Protein AF-A0A2T0FD08-F1 (afdb_monomer_lite)

Sequence (160 aa):
MVIVSSKTLVLYRVCGLWAVALFLLKNPLVIYSNLVVVVLGQALDMPNTYAGSGDQLAGLVAVLIAFLALEDFIVLFTEDPGEHWRGSVPLRLLGYFILTMASYLGFKPLRNSLTFTYVFLEMVMNFLLYLVLRNELNETTRRIIREERGQNPDLAEGAL

pLDDT: mean 76.86, std 9.39, range [43.44, 89.25]

Organism: NCBI:txid45607

Secondary structure (DSSP, 8-state):
--SS-HHHHHHHHHHHHHHHHHHHHH-THHHHT-HHHHHHHHHTT-------TT-HHHHHHHHHHHHHHHHHHHHHTSS-HHHHHHHHHHHHHHHHHHHHHHHHTT-TTT--HHHHHHHHHHHHHHHHHHHHHHHHHHHHHHHHHHHHHHH-THHHHTT-

Foldseek 3Di:
DQPDALLRLLVVVLVVLLVQLVCLQPPVVVLLPDPLLVVQCVVLVFDADDDPDPPPVSNVVSVVSNVVSVVSVVLSPDPCSLVVCVPVLVVLLVVLVVLLVVCSVCPPVCRHSSNNSVSVVVNVSSVVSVVNSVVVVVVVVVVVVVVVCVVDVVVVVVPD

InterPro domains:
  IPR018815 Increased loss of mitochondrial DNA protein 1 [PF10311] (4-105)
  IPR018815 Increased loss of mitochondrial DNA protein 1 [PTHR28029] (1-149)

Structure (mmCIF, N/CA/C/O backbone):
data_AF-A0A2T0FD08-F1
#
_entry.id   AF-A0A2T0FD08-F1
#
loop_
_atom_site.group_PDB
_atom_site.id
_atom_site.type_symbol
_atom_site.label_atom_id
_atom_site.label_alt_id
_atom_site.label_comp_id
_atom_site.label_asym_id
_atom_site.label_entity_id
_atom_site.label_seq_id
_atom_site.pdbx_PDB_ins_code
_atom_site.Cartn_x
_atom_site.Cartn_y
_atom_site.Cartn_z
_atom_site.occupancy
_atom_site.B_iso_or_equiv
_atom_site.auth_seq_id
_atom_site.auth_comp_id
_atom_site.auth_asym_id
_atom_site.auth_atom_id
_atom_site.pdbx_PDB_model_num
ATOM 1 N N . MET A 1 1 ? -16.069 -11.254 13.892 1.00 43.44 1 MET A N 1
ATOM 2 C CA . MET A 1 1 ? -14.854 -12.001 14.289 1.00 43.44 1 MET A CA 1
ATOM 3 C C . MET A 1 1 ? -13.709 -11.401 13.499 1.00 43.44 1 MET A C 1
ATOM 5 O O . MET A 1 1 ? -13.567 -11.685 12.315 1.00 43.44 1 MET A O 1
ATOM 9 N N . VAL A 1 2 ? -12.975 -10.482 14.117 1.00 48.62 2 VAL A N 1
ATOM 10 C CA . VAL A 1 2 ? -11.785 -9.870 13.524 1.00 48.62 2 VAL A CA 1
ATOM 11 C C . VAL A 1 2 ? -10.642 -10.859 13.717 1.00 48.62 2 VAL A C 1
ATOM 13 O O . VAL A 1 2 ? -10.162 -11.040 14.829 1.00 48.62 2 VAL A O 1
ATOM 16 N N . ILE A 1 3 ? -10.262 -11.569 12.655 1.00 57.59 3 ILE A N 1
ATOM 17 C CA . ILE A 1 3 ? -9.141 -12.524 12.704 1.00 57.59 3 ILE A CA 1
ATOM 18 C C . ILE A 1 3 ? -7.799 -11.771 12.656 1.00 57.59 3 ILE A C 1
ATOM 20 O O . ILE A 1 3 ? -6.788 -12.274 13.134 1.00 57.59 3 ILE A O 1
ATOM 24 N N . VAL A 1 4 ? -7.784 -10.542 12.124 1.00 63.22 4 VAL A N 1
ATOM 25 C CA . VAL A 1 4 ? -6.572 -9.733 11.944 1.00 63.22 4 VAL A CA 1
ATOM 26 C C . VAL A 1 4 ? -6.850 -8.300 12.386 1.00 63.22 4 VAL A C 1
ATOM 28 O O . VAL A 1 4 ? -7.709 -7.638 11.810 1.00 63.22 4 VAL A O 1
ATOM 31 N N . SER A 1 5 ? -6.132 -7.832 13.409 1.00 74.19 5 SER A N 1
ATOM 32 C CA . SER A 1 5 ? -6.201 -6.440 13.868 1.00 74.19 5 SER A CA 1
ATOM 33 C C . SER A 1 5 ? -5.531 -5.500 12.861 1.00 74.19 5 SER A C 1
ATOM 35 O O . SER A 1 5 ? -4.540 -5.873 12.223 1.00 74.19 5 SER A O 1
ATOM 37 N N . SER A 1 6 ? -6.028 -4.265 12.748 1.00 68.31 6 SER A N 1
ATOM 38 C CA . SER A 1 6 ? -5.452 -3.208 11.903 1.00 68.31 6 SER A CA 1
ATOM 39 C C . SER A 1 6 ? -3.947 -3.032 12.128 1.00 68.31 6 SER A C 1
ATOM 41 O O . SER A 1 6 ? -3.188 -2.960 11.161 1.00 68.31 6 SER A O 1
ATOM 43 N N . LYS A 1 7 ? -3.486 -3.086 13.386 1.00 71.81 7 LYS A N 1
ATOM 44 C CA . LYS A 1 7 ? -2.058 -3.000 13.749 1.00 71.81 7 LYS A CA 1
ATOM 45 C C . LYS A 1 7 ? -1.214 -4.101 13.095 1.00 71.81 7 LYS A C 1
ATOM 47 O O . LYS A 1 7 ? -0.124 -3.832 12.597 1.00 71.81 7 LYS A O 1
ATOM 52 N N . THR A 1 8 ? -1.717 -5.335 13.056 1.00 78.25 8 THR A N 1
ATOM 53 C CA . THR A 1 8 ? -1.012 -6.480 12.457 1.00 78.25 8 THR A CA 1
ATOM 54 C C . THR A 1 8 ? -0.911 -6.350 10.939 1.00 78.25 8 THR A C 1
ATOM 56 O O . THR A 1 8 ? 0.119 -6.686 10.357 1.00 78.25 8 THR A O 1
ATOM 59 N N . LEU A 1 9 ? -1.954 -5.829 10.288 1.00 77.25 9 LEU A N 1
ATOM 60 C CA . LEU A 1 9 ? -1.953 -5.642 8.838 1.00 77.25 9 LEU A CA 1
ATOM 61 C C . LEU A 1 9 ? -1.019 -4.499 8.406 1.00 77.25 9 LEU A C 1
ATOM 63 O O . LEU A 1 9 ? -0.299 -4.634 7.417 1.00 77.25 9 LEU A O 1
ATOM 67 N N . VAL A 1 10 ? -0.976 -3.406 9.180 1.00 79.06 10 VAL A N 1
ATOM 68 C CA . VAL A 1 10 ? -0.004 -2.318 8.980 1.00 79.06 10 VAL A CA 1
ATOM 69 C C . VAL A 1 10 ? 1.422 -2.836 9.158 1.00 79.06 10 VAL A C 1
ATOM 71 O O . VAL A 1 10 ? 2.271 -2.559 8.315 1.00 79.06 10 VAL A O 1
ATOM 74 N N . LEU A 1 11 ? 1.680 -3.654 10.184 1.00 80.31 11 LEU A N 1
ATOM 75 C CA . LEU A 1 11 ? 2.994 -4.267 10.395 1.00 80.31 11 LEU A CA 1
ATOM 76 C C . LEU A 1 11 ? 3.426 -5.121 9.193 1.00 80.31 11 LEU A C 1
ATOM 78 O O . LEU A 1 11 ? 4.547 -4.974 8.709 1.00 80.31 11 LEU A O 1
ATOM 82 N N . TYR A 1 12 ? 2.533 -5.969 8.673 1.00 82.31 12 TYR A N 1
ATOM 83 C CA . TYR A 1 12 ? 2.821 -6.781 7.487 1.00 82.31 12 TYR A CA 1
ATOM 84 C C . TYR A 1 12 ? 3.165 -5.911 6.270 1.00 82.31 12 TYR A C 1
ATOM 86 O O . TYR A 1 12 ? 4.127 -6.197 5.556 1.00 82.31 12 TYR A O 1
ATOM 94 N N . ARG A 1 13 ? 2.428 -4.812 6.064 1.00 82.62 13 ARG A N 1
ATOM 95 C CA . ARG A 1 13 ? 2.704 -3.851 4.990 1.00 82.62 13 ARG A CA 1
ATOM 96 C C . ARG A 1 13 ? 4.069 -3.180 5.149 1.00 82.62 13 ARG A C 1
ATOM 98 O O . ARG A 1 13 ? 4.830 -3.152 4.186 1.00 82.62 13 ARG A O 1
ATOM 105 N N . VAL A 1 14 ? 4.405 -2.687 6.342 1.00 84.19 14 VAL A N 1
ATOM 106 C CA . VAL A 1 14 ? 5.710 -2.055 6.616 1.00 84.19 14 VAL A CA 1
ATOM 107 C C . VAL A 1 14 ? 6.851 -3.039 6.356 1.00 84.19 14 VAL A C 1
ATOM 109 O O . VAL A 1 14 ? 7.811 -2.693 5.668 1.00 84.19 14 VAL A O 1
ATOM 112 N N . CYS A 1 15 ? 6.732 -4.285 6.828 1.00 84.00 15 CYS A N 1
ATOM 113 C CA . CYS A 1 15 ? 7.716 -5.330 6.543 1.00 84.00 15 CYS A CA 1
ATOM 114 C C . CYS A 1 15 ? 7.850 -5.610 5.037 1.00 84.00 15 CYS A C 1
ATOM 116 O O . CYS A 1 15 ? 8.968 -5.762 4.546 1.00 84.00 15 CYS A O 1
ATOM 118 N N . GLY A 1 16 ? 6.735 -5.645 4.300 1.00 81.38 16 GLY A N 1
ATOM 119 C CA . GLY A 1 16 ? 6.730 -5.824 2.846 1.00 81.38 16 GLY A CA 1
ATOM 120 C C . GLY A 1 16 ? 7.443 -4.692 2.104 1.00 81.38 16 GLY A C 1
ATOM 121 O O . GLY A 1 16 ? 8.301 -4.956 1.264 1.00 81.38 16 GLY A O 1
ATOM 122 N N . LEU A 1 17 ? 7.157 -3.437 2.458 1.00 82.44 17 LEU A N 1
ATOM 123 C CA . LEU A 1 17 ? 7.795 -2.259 1.864 1.00 82.44 17 LEU A CA 1
ATOM 124 C C . LEU A 1 17 ? 9.301 -2.218 2.134 1.00 82.44 17 LEU A C 1
ATOM 126 O O . LEU A 1 17 ? 10.089 -1.988 1.216 1.00 82.44 17 LEU A O 1
ATOM 130 N N . TRP A 1 18 ? 9.713 -2.514 3.369 1.00 82.19 18 TRP A N 1
ATOM 131 C CA . TRP A 1 18 ? 11.129 -2.629 3.722 1.00 82.19 18 TRP A CA 1
ATOM 132 C C . TRP A 1 18 ? 11.829 -3.746 2.946 1.00 82.19 18 TRP A C 1
ATOM 134 O O . TRP A 1 18 ? 12.941 -3.548 2.456 1.00 82.19 18 TRP A O 1
ATOM 144 N N . ALA A 1 19 ? 11.182 -4.903 2.781 1.00 83.88 19 ALA A N 1
ATOM 145 C CA . ALA A 1 19 ? 11.728 -5.991 1.978 1.00 83.88 19 ALA A CA 1
ATOM 146 C C . ALA A 1 19 ? 11.918 -5.561 0.516 1.00 83.88 19 ALA A C 1
ATOM 148 O O . ALA A 1 19 ? 13.008 -5.731 -0.032 1.00 83.88 19 ALA A O 1
ATOM 149 N N . VAL A 1 20 ? 10.900 -4.949 -0.099 1.00 82.12 20 VAL A N 1
ATOM 150 C CA . VAL A 1 20 ? 10.967 -4.447 -1.482 1.00 82.12 20 VAL A CA 1
ATOM 151 C C . VAL A 1 20 ? 12.080 -3.411 -1.639 1.00 82.12 20 VAL A C 1
ATOM 153 O O . VAL A 1 20 ? 12.876 -3.531 -2.568 1.00 82.12 20 VAL A O 1
ATOM 156 N N . ALA A 1 21 ? 12.204 -2.451 -0.717 1.00 82.06 21 ALA A N 1
ATOM 157 C CA . ALA A 1 21 ? 13.270 -1.448 -0.746 1.00 82.06 21 ALA A CA 1
ATOM 158 C C . ALA A 1 21 ? 14.672 -2.085 -0.685 1.00 82.06 21 ALA A C 1
ATOM 160 O O . ALA A 1 21 ? 15.552 -1.739 -1.476 1.00 82.06 21 ALA A O 1
ATOM 161 N N . LEU A 1 22 ? 14.880 -3.064 0.203 1.00 81.56 22 LEU A N 1
ATOM 162 C CA . LEU A 1 22 ? 16.158 -3.773 0.327 1.00 81.56 22 LEU A CA 1
ATOM 163 C C . LEU A 1 22 ? 16.477 -4.635 -0.901 1.00 81.56 22 LEU A C 1
ATOM 165 O O . LEU A 1 22 ? 17.636 -4.700 -1.318 1.00 81.56 22 LEU A O 1
ATOM 169 N N . PHE A 1 23 ? 15.472 -5.283 -1.495 1.00 81.38 23 PHE A N 1
ATOM 170 C CA . PHE A 1 23 ? 15.651 -6.047 -2.730 1.00 81.38 23 PHE A CA 1
ATOM 171 C C . PHE A 1 23 ? 15.987 -5.138 -3.912 1.00 81.38 23 PHE A C 1
ATOM 173 O O . PHE A 1 23 ? 16.879 -5.471 -4.691 1.00 81.38 23 PHE A O 1
ATOM 180 N N . LEU A 1 24 ? 15.346 -3.972 -4.008 1.00 77.69 24 LEU A N 1
ATOM 181 C CA . LEU A 1 24 ? 15.611 -2.996 -5.061 1.00 77.69 24 LEU A CA 1
ATOM 182 C C . LEU A 1 24 ? 17.024 -2.390 -4.938 1.00 77.69 24 LEU A C 1
ATOM 184 O O . LEU A 1 24 ? 17.682 -2.190 -5.955 1.00 77.69 24 LEU A O 1
ATOM 188 N N . LEU A 1 25 ? 17.522 -2.186 -3.708 1.00 77.31 25 LEU A N 1
ATOM 189 C CA . LEU A 1 25 ? 18.894 -1.729 -3.432 1.00 77.31 25 LEU A CA 1
ATOM 190 C C . LEU A 1 25 ? 19.965 -2.781 -3.739 1.00 77.31 25 LEU A C 1
ATOM 192 O O . LEU A 1 25 ? 21.028 -2.439 -4.250 1.00 77.31 25 LEU A O 1
ATOM 196 N N . LYS A 1 26 ? 19.727 -4.048 -3.382 1.00 77.88 26 LYS A N 1
ATOM 197 C CA . LYS A 1 26 ? 20.745 -5.100 -3.518 1.00 77.88 26 LYS A CA 1
ATOM 198 C C . LYS A 1 26 ? 20.780 -5.716 -4.908 1.00 77.88 26 LYS A C 1
ATOM 200 O O . LYS A 1 26 ? 21.863 -5.872 -5.455 1.00 77.88 26 LYS A O 1
ATOM 205 N N . ASN A 1 27 ? 19.629 -6.122 -5.443 1.00 75.56 27 ASN A N 1
ATOM 206 C CA . ASN A 1 27 ? 19.519 -6.820 -6.725 1.00 75.56 27 ASN A CA 1
ATOM 207 C C . ASN A 1 27 ? 18.109 -6.632 -7.313 1.00 75.56 27 ASN A C 1
ATOM 209 O O . ASN A 1 27 ? 17.233 -7.476 -7.089 1.00 75.56 27 ASN A O 1
ATOM 213 N N . PRO A 1 28 ? 17.873 -5.583 -8.119 1.00 71.75 28 PRO A N 1
ATOM 214 C CA . PRO A 1 28 ? 16.534 -5.284 -8.628 1.00 71.75 28 PRO A CA 1
ATOM 215 C C . PRO A 1 28 ? 16.016 -6.359 -9.604 1.00 71.75 28 PRO A C 1
ATOM 217 O O . PRO A 1 28 ? 14.808 -6.537 -9.757 1.00 71.75 28 PRO A O 1
ATOM 220 N N . LEU A 1 29 ? 16.917 -7.152 -10.200 1.00 73.62 29 LEU A N 1
ATOM 221 C CA . LEU A 1 29 ? 16.599 -8.293 -11.073 1.00 73.62 29 LEU A CA 1
ATOM 222 C C . LEU A 1 29 ? 15.728 -9.361 -10.397 1.00 73.62 29 LEU A C 1
ATOM 224 O O . LEU A 1 29 ? 14.930 -10.013 -11.072 1.00 73.62 29 LEU A O 1
ATOM 228 N N . VAL A 1 30 ? 15.836 -9.518 -9.074 1.00 74.81 30 VAL A N 1
ATOM 229 C CA . VAL A 1 30 ? 15.010 -10.469 -8.309 1.00 74.81 30 VAL A CA 1
ATOM 230 C C . VAL A 1 30 ? 13.530 -10.082 -8.371 1.00 74.81 30 VAL A C 1
ATOM 232 O O . VAL A 1 30 ? 12.665 -10.953 -8.394 1.00 74.81 30 VAL A O 1
ATOM 235 N N . ILE A 1 31 ? 13.229 -8.784 -8.447 1.00 77.31 31 ILE A N 1
ATOM 236 C CA . ILE A 1 31 ? 11.852 -8.297 -8.532 1.00 77.31 31 ILE A CA 1
ATOM 237 C C . ILE A 1 31 ? 11.362 -8.347 -9.986 1.00 77.31 31 ILE A C 1
ATOM 239 O O . ILE A 1 31 ? 10.248 -8.800 -10.234 1.00 77.31 31 ILE A O 1
ATOM 243 N N . TYR A 1 32 ? 12.205 -7.973 -10.957 1.00 77.62 32 TYR A N 1
ATOM 244 C CA . TYR A 1 32 ? 11.843 -8.017 -12.383 1.00 77.62 32 TYR A CA 1
ATOM 245 C C . TYR A 1 32 ? 11.522 -9.423 -12.899 1.00 77.62 32 TYR A C 1
ATOM 247 O O . TYR A 1 32 ? 10.674 -9.575 -13.771 1.00 77.62 32 TYR A O 1
ATOM 255 N N . SER A 1 33 ? 12.198 -10.446 -12.377 1.00 80.12 33 SER A N 1
ATOM 256 C CA . SER A 1 33 ? 11.994 -11.844 -12.782 1.00 80.12 33 SER A CA 1
ATOM 257 C C . SER A 1 33 ? 10.850 -12.543 -12.042 1.00 80.12 33 SER A C 1
ATOM 259 O O . SER A 1 33 ? 10.579 -13.718 -12.295 1.00 80.12 33 SER A O 1
ATOM 261 N N . ASN A 1 34 ? 10.160 -11.850 -11.131 1.00 83.50 34 ASN A N 1
ATOM 262 C CA . ASN A 1 34 ? 9.064 -12.443 -10.384 1.00 83.50 34 ASN A CA 1
ATOM 263 C C . ASN A 1 34 ? 7.846 -12.690 -11.288 1.00 83.50 34 ASN A C 1
ATOM 265 O O . ASN A 1 34 ? 7.436 -11.812 -12.051 1.00 83.50 34 ASN A O 1
ATOM 269 N N . LEU A 1 35 ? 7.226 -13.867 -11.146 1.00 85.12 35 LEU A N 1
ATOM 270 C CA . LEU A 1 35 ? 6.058 -14.276 -11.929 1.00 85.12 35 LEU A CA 1
ATOM 271 C C . LEU A 1 35 ? 4.932 -13.235 -11.881 1.00 85.12 35 LEU A C 1
ATOM 273 O O . LEU A 1 35 ? 4.335 -12.948 -12.913 1.00 85.12 35 LEU A O 1
ATOM 277 N N . VAL A 1 36 ? 4.660 -12.652 -10.709 1.00 83.44 36 VAL A N 1
ATOM 278 C CA . VAL A 1 36 ? 3.572 -11.677 -10.542 1.00 83.44 36 VAL A CA 1
ATOM 279 C C . VAL A 1 36 ? 3.824 -10.435 -11.393 1.00 83.44 36 VAL A C 1
ATOM 281 O O . VAL A 1 36 ? 2.916 -9.982 -12.078 1.00 83.44 36 VAL A O 1
ATOM 284 N N . VAL A 1 37 ? 5.059 -9.926 -11.404 1.00 83.56 37 VAL A N 1
ATOM 285 C CA . VAL A 1 37 ? 5.437 -8.735 -12.180 1.00 83.56 37 VAL A CA 1
ATOM 286 C C . VAL A 1 37 ? 5.365 -9.025 -13.678 1.00 83.56 37 VAL A C 1
ATOM 288 O O . VAL A 1 37 ? 4.783 -8.252 -14.432 1.00 83.56 37 VAL A O 1
ATOM 291 N N . VAL A 1 38 ? 5.896 -10.169 -14.116 1.00 83.75 38 VAL A N 1
ATOM 292 C CA . VAL A 1 38 ? 5.923 -10.532 -15.540 1.00 83.75 38 VAL A CA 1
ATOM 293 C C . VAL A 1 38 ? 4.518 -10.786 -16.082 1.00 83.75 38 VAL A C 1
ATOM 295 O O . VAL A 1 38 ? 4.159 -10.227 -17.116 1.00 83.75 38 VAL A O 1
ATOM 298 N N . VAL A 1 39 ? 3.715 -11.601 -15.393 1.00 86.94 39 VAL A N 1
ATOM 299 C CA . VAL A 1 39 ? 2.364 -11.965 -15.846 1.00 86.94 39 VAL A CA 1
ATOM 300 C C . VAL A 1 39 ? 1.442 -10.752 -15.824 1.00 86.94 39 VAL A C 1
ATOM 302 O O . VAL A 1 39 ? 0.709 -10.533 -16.784 1.00 86.94 39 VAL A O 1
ATOM 305 N N . LEU A 1 40 ? 1.496 -9.937 -14.766 1.00 84.75 40 LEU A N 1
ATOM 306 C CA . LEU A 1 40 ? 0.659 -8.743 -14.666 1.00 84.75 40 LEU A CA 1
ATOM 307 C C . LEU A 1 40 ? 1.062 -7.684 -15.699 1.00 84.75 40 LEU A C 1
ATOM 309 O O . LEU A 1 40 ? 0.195 -7.098 -16.341 1.00 84.75 40 LEU A O 1
ATOM 313 N N . GLY A 1 41 ? 2.366 -7.487 -15.914 1.00 83.56 41 GLY A N 1
ATOM 314 C CA . GLY A 1 41 ? 2.873 -6.600 -16.957 1.00 83.56 41 GLY A CA 1
ATOM 315 C C . GLY A 1 41 ? 2.454 -7.036 -18.358 1.00 83.56 41 GLY A C 1
ATOM 316 O O . GLY A 1 41 ? 1.965 -6.216 -19.129 1.00 83.56 41 GLY A O 1
ATOM 317 N N . GLN A 1 42 ? 2.577 -8.330 -18.673 1.00 84.75 42 GLN A N 1
ATOM 318 C CA . GLN A 1 42 ? 2.139 -8.889 -19.957 1.00 84.75 42 GLN A CA 1
ATOM 319 C C . GLN A 1 42 ? 0.623 -8.781 -20.152 1.00 84.75 42 GLN A C 1
ATOM 321 O O . GLN A 1 42 ? 0.176 -8.437 -21.242 1.00 84.75 42 GLN A O 1
ATOM 326 N N . ALA A 1 43 ? -0.168 -9.034 -19.106 1.00 85.88 43 ALA A N 1
ATOM 327 C CA . ALA A 1 43 ? -1.627 -8.934 -19.167 1.00 85.88 43 ALA A CA 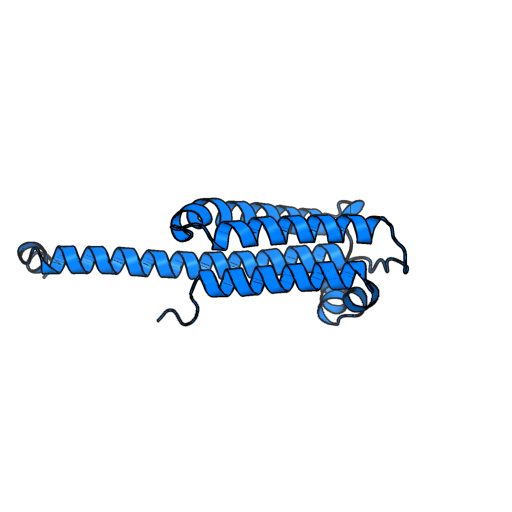1
ATOM 328 C C . ALA A 1 43 ? -2.118 -7.513 -19.487 1.00 85.88 43 ALA A C 1
ATOM 330 O O . ALA A 1 43 ? -3.211 -7.343 -20.023 1.00 85.88 43 ALA A O 1
ATOM 331 N N . LEU A 1 44 ? -1.315 -6.500 -19.164 1.00 82.56 44 LEU A N 1
ATOM 332 C CA . LEU A 1 44 ? -1.628 -5.086 -19.364 1.00 82.56 44 LEU A CA 1
ATOM 333 C C . LEU A 1 44 ? -0.837 -4.453 -20.509 1.00 82.56 44 LEU A C 1
ATOM 335 O O . LEU A 1 44 ? -0.825 -3.230 -20.633 1.00 82.56 44 LEU A O 1
ATOM 339 N N . ASP A 1 45 ? -0.167 -5.283 -21.314 1.00 81.94 45 ASP A N 1
ATOM 340 C CA . ASP A 1 45 ? 0.689 -4.872 -22.430 1.00 81.94 45 ASP A CA 1
ATOM 341 C C . ASP A 1 45 ? 1.717 -3.792 -22.034 1.00 81.94 45 ASP A C 1
ATOM 343 O O . ASP A 1 45 ? 2.040 -2.857 -22.773 1.00 81.94 45 ASP A O 1
ATOM 347 N N . MET A 1 46 ? 2.225 -3.888 -20.804 1.00 79.19 46 MET A N 1
ATOM 348 C CA . MET A 1 46 ? 3.204 -2.944 -20.290 1.00 79.19 46 MET A CA 1
ATOM 349 C C . MET A 1 46 ? 4.615 -3.354 -20.700 1.00 79.19 46 MET A C 1
ATOM 351 O O . MET A 1 46 ? 4.976 -4.532 -20.622 1.00 79.19 46 MET A O 1
ATOM 355 N N . PRO A 1 47 ? 5.469 -2.391 -21.087 1.00 76.94 47 PRO A N 1
ATOM 356 C CA . PRO A 1 47 ? 6.838 -2.699 -21.443 1.00 76.94 47 PRO A CA 1
ATOM 357 C C . PRO A 1 47 ? 7.590 -3.182 -20.197 1.00 76.94 47 PRO A C 1
ATOM 359 O O . PRO A 1 47 ? 7.623 -2.520 -19.154 1.00 76.94 47 PRO A O 1
ATOM 362 N N . ASN A 1 48 ? 8.220 -4.345 -20.325 1.00 67.12 48 ASN A N 1
ATOM 363 C CA . ASN A 1 48 ? 9.135 -4.872 -19.323 1.00 67.12 48 ASN A CA 1
ATOM 364 C C . ASN A 1 48 ? 10.492 -4.189 -19.504 1.00 67.12 48 ASN A C 1
ATOM 366 O O . ASN A 1 48 ? 11.345 -4.651 -20.261 1.00 67.12 48 ASN A O 1
ATOM 370 N N . THR A 1 49 ? 10.686 -3.051 -18.841 1.00 65.25 49 THR A N 1
ATOM 371 C CA . THR A 1 49 ? 11.998 -2.406 -18.781 1.00 65.25 49 THR A CA 1
ATOM 372 C C . THR A 1 49 ? 12.813 -3.058 -17.675 1.00 65.25 49 THR A C 1
ATOM 374 O O . THR A 1 49 ? 12.568 -2.821 -16.493 1.00 65.25 49 THR A O 1
ATOM 377 N N . 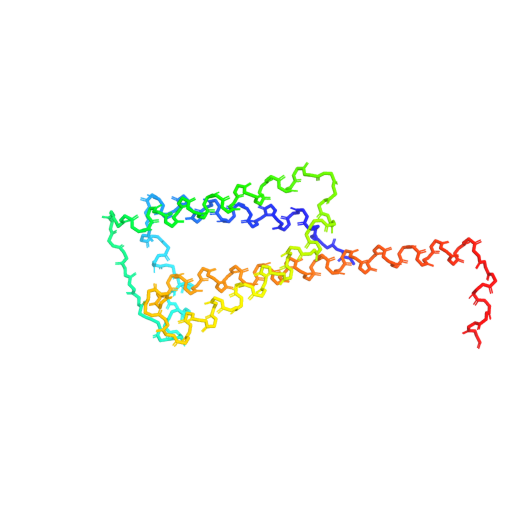TYR A 1 50 ? 13.783 -3.884 -18.058 1.00 64.50 50 TYR A N 1
ATOM 378 C CA . TYR A 1 50 ? 14.789 -4.391 -17.134 1.00 64.50 50 TYR A CA 1
ATOM 379 C C . TYR A 1 50 ? 15.754 -3.250 -16.808 1.00 64.50 50 TYR A C 1
ATOM 381 O O . TYR A 1 50 ? 16.530 -2.833 -17.669 1.00 64.50 50 TYR A O 1
ATOM 389 N N . ALA A 1 51 ? 15.712 -2.728 -15.583 1.00 60.28 51 ALA A N 1
ATOM 390 C CA . ALA A 1 51 ? 16.791 -1.861 -15.127 1.00 60.28 51 ALA A CA 1
ATOM 391 C C . ALA A 1 51 ? 18.055 -2.716 -14.972 1.00 60.28 51 ALA A C 1
ATOM 393 O O . ALA A 1 51 ? 18.041 -3.744 -14.287 1.00 60.28 51 ALA A O 1
ATOM 394 N N . GLY A 1 52 ? 19.138 -2.314 -15.637 1.00 55.97 52 GLY A N 1
ATOM 395 C CA . GLY A 1 52 ? 20.438 -2.957 -15.478 1.00 55.97 52 GLY A CA 1
ATOM 396 C C . GLY A 1 52 ? 20.938 -2.856 -14.034 1.00 55.97 52 GLY A C 1
ATOM 397 O O . GLY A 1 52 ? 20.531 -1.977 -13.270 1.00 55.97 52 GLY A O 1
ATOM 398 N N . SER A 1 53 ? 21.843 -3.755 -13.645 1.00 52.16 53 SER A N 1
ATOM 399 C CA . SER A 1 53 ? 22.553 -3.654 -12.368 1.00 52.16 53 SER A CA 1
ATOM 400 C C . SER A 1 53 ? 23.319 -2.324 -12.310 1.00 52.16 53 SER A C 1
ATOM 402 O O . SER A 1 53 ? 24.291 -2.155 -13.044 1.00 52.16 53 SER A O 1
ATOM 404 N N . GLY A 1 54 ? 22.874 -1.385 -11.468 1.00 60.22 54 GLY A N 1
ATOM 405 C CA . GLY A 1 54 ? 23.485 -0.055 -11.318 1.00 60.22 54 GLY A CA 1
ATOM 406 C C . GLY A 1 54 ? 22.632 1.129 -11.785 1.00 60.22 54 GLY A C 1
ATOM 407 O O . GLY A 1 54 ? 23.136 2.249 -11.819 1.00 60.22 54 GLY A O 1
ATOM 408 N N . ASP A 1 55 ? 21.359 0.918 -12.131 1.00 71.56 55 ASP A N 1
ATOM 409 C CA . ASP A 1 55 ? 20.457 2.020 -12.476 1.00 71.56 55 ASP A CA 1
ATOM 410 C C . ASP A 1 55 ? 20.209 2.955 -11.272 1.00 71.56 55 ASP A C 1
ATOM 412 O O . ASP A 1 55 ? 19.646 2.558 -10.246 1.00 71.56 55 ASP A O 1
ATOM 416 N N . GLN A 1 56 ? 20.637 4.215 -11.398 1.00 76.94 56 GLN A N 1
ATOM 417 C CA . GLN A 1 56 ? 20.525 5.238 -10.350 1.00 76.94 56 GLN A CA 1
ATOM 418 C C . GLN A 1 56 ? 19.065 5.525 -9.978 1.00 76.94 56 GLN A C 1
ATOM 420 O O . GLN A 1 56 ? 18.770 5.832 -8.821 1.00 76.94 56 GLN A O 1
ATOM 425 N N . LEU A 1 57 ? 18.141 5.381 -10.934 1.00 76.69 57 LEU A N 1
ATOM 426 C C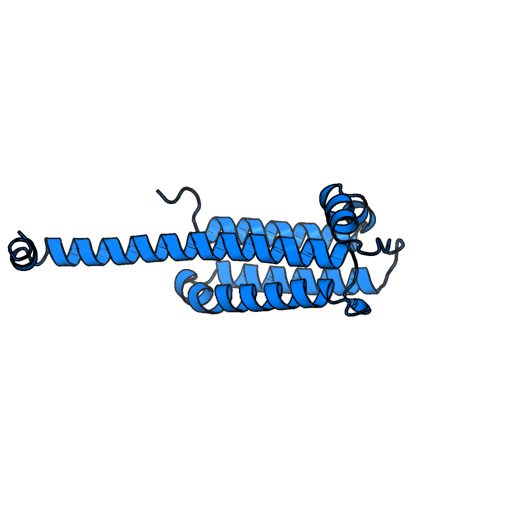A . LEU A 1 57 ? 16.714 5.598 -10.702 1.00 76.69 57 LEU A CA 1
ATOM 427 C C . LEU A 1 57 ? 16.122 4.535 -9.771 1.00 76.69 57 LEU A C 1
ATOM 429 O O . LEU A 1 57 ? 15.348 4.872 -8.876 1.00 76.69 57 LEU A O 1
ATOM 433 N N . ALA A 1 58 ? 16.527 3.271 -9.922 1.00 75.38 58 ALA A N 1
ATOM 434 C CA . ALA A 1 58 ? 16.085 2.192 -9.042 1.00 75.38 58 ALA A CA 1
ATOM 435 C C . ALA A 1 58 ? 16.554 2.419 -7.594 1.00 75.38 58 ALA A C 1
ATOM 437 O O . ALA A 1 58 ? 15.779 2.224 -6.658 1.00 75.38 58 ALA A O 1
ATOM 438 N N . GLY A 1 59 ? 17.787 2.906 -7.411 1.00 77.12 59 GLY A N 1
ATOM 439 C CA . GLY A 1 59 ? 18.312 3.285 -6.097 1.00 77.12 59 GLY A CA 1
ATOM 440 C C . GLY A 1 59 ? 17.538 4.441 -5.455 1.00 77.12 59 GLY A C 1
ATOM 441 O O . GLY A 1 59 ? 17.173 4.358 -4.283 1.00 77.12 59 GLY A O 1
ATOM 442 N N . LEU A 1 60 ? 17.222 5.490 -6.225 1.00 82.62 60 LEU A N 1
ATOM 443 C CA . LEU A 1 60 ? 16.421 6.619 -5.740 1.00 82.62 60 LEU A CA 1
ATOM 444 C C . LEU A 1 60 ? 15.018 6.173 -5.307 1.00 82.62 60 LEU A C 1
ATOM 446 O O . LEU A 1 60 ? 14.562 6.523 -4.220 1.00 82.62 60 LEU A O 1
ATOM 450 N N . VAL A 1 61 ? 14.348 5.365 -6.132 1.00 82.19 61 VAL A N 1
ATOM 451 C CA . VAL A 1 61 ? 13.018 4.823 -5.820 1.00 82.19 61 VAL A CA 1
ATOM 452 C C . VAL A 1 61 ? 13.064 3.950 -4.566 1.00 82.19 61 VAL A C 1
ATOM 454 O O . VAL A 1 61 ? 12.180 4.064 -3.722 1.00 82.19 61 VAL A O 1
ATOM 457 N N . ALA A 1 62 ? 14.105 3.133 -4.390 1.00 81.06 62 ALA A N 1
ATOM 458 C CA . ALA A 1 62 ? 14.260 2.306 -3.196 1.00 81.06 62 ALA A CA 1
ATOM 459 C C . ALA A 1 62 ? 14.345 3.146 -1.913 1.00 81.06 62 ALA A C 1
ATOM 461 O O . ALA A 1 62 ? 13.713 2.810 -0.912 1.00 81.06 62 ALA A O 1
ATOM 462 N N . VAL A 1 63 ? 15.085 4.260 -1.954 1.00 84.56 63 VAL A N 1
ATOM 463 C CA . VAL A 1 63 ? 15.180 5.196 -0.825 1.00 84.56 63 VAL A CA 1
ATOM 464 C C . VAL A 1 63 ? 13.823 5.834 -0.536 1.00 84.56 63 VAL A C 1
ATOM 466 O O . VAL A 1 63 ? 13.402 5.850 0.617 1.00 84.56 63 VAL A O 1
ATOM 469 N N . LEU A 1 64 ? 13.097 6.295 -1.560 1.00 86.31 64 LEU A N 1
ATOM 470 C CA . LEU A 1 64 ? 11.754 6.861 -1.380 1.00 86.31 64 LEU A CA 1
ATOM 471 C C . LEU A 1 64 ? 10.778 5.847 -0.764 1.00 86.31 64 LEU A C 1
ATOM 473 O O . LEU A 1 64 ? 10.037 6.190 0.153 1.00 86.31 64 LEU A O 1
ATOM 477 N N . ILE A 1 65 ? 10.813 4.589 -1.213 1.00 84.31 65 ILE A N 1
ATOM 478 C CA . ILE A 1 65 ? 10.001 3.506 -0.637 1.00 84.31 65 ILE A CA 1
ATOM 479 C C . ILE A 1 65 ? 10.385 3.252 0.827 1.00 84.31 65 ILE A C 1
ATOM 481 O O . ILE A 1 65 ? 9.503 3.052 1.660 1.00 84.31 65 ILE A O 1
ATOM 485 N N . ALA A 1 66 ? 11.675 3.306 1.171 1.00 84.19 66 ALA A N 1
ATOM 486 C CA . ALA A 1 66 ? 12.122 3.167 2.556 1.00 84.19 66 ALA A CA 1
ATOM 487 C C . ALA A 1 66 ? 11.614 4.313 3.451 1.00 84.19 66 ALA A C 1
ATOM 489 O O . ALA A 1 66 ? 11.204 4.060 4.583 1.00 84.19 66 ALA A O 1
ATOM 490 N N . PHE A 1 67 ? 11.579 5.550 2.943 1.00 85.50 67 PHE A N 1
ATOM 491 C CA . PHE A 1 67 ? 10.973 6.682 3.655 1.00 85.50 67 PHE A CA 1
ATOM 492 C C . PHE A 1 67 ? 9.471 6.483 3.875 1.00 85.50 67 PHE A C 1
ATOM 494 O O . PHE A 1 67 ? 9.004 6.662 4.997 1.00 85.50 67 PHE A O 1
ATOM 501 N N . LEU A 1 68 ? 8.732 6.026 2.859 1.00 83.31 68 LEU A N 1
ATOM 502 C CA . LEU A 1 68 ? 7.310 5.691 3.009 1.00 83.31 68 LEU A CA 1
ATOM 503 C C . LEU A 1 68 ? 7.096 4.604 4.076 1.00 83.31 68 LEU A C 1
ATOM 505 O O . LEU A 1 68 ? 6.221 4.726 4.929 1.00 83.31 68 LEU A O 1
ATOM 509 N N . ALA A 1 69 ? 7.941 3.570 4.083 1.00 84.50 69 ALA A N 1
ATOM 510 C CA . ALA A 1 69 ? 7.883 2.513 5.088 1.00 84.50 69 ALA A CA 1
ATOM 511 C C . ALA A 1 69 ? 8.195 3.026 6.505 1.00 84.50 69 ALA A C 1
ATOM 513 O O . ALA A 1 69 ? 7.657 2.507 7.484 1.00 84.50 69 ALA A O 1
ATOM 514 N N . LEU A 1 70 ? 9.065 4.032 6.624 1.00 85.00 70 LEU A N 1
ATOM 515 C CA . LEU A 1 70 ? 9.421 4.664 7.892 1.00 85.00 70 LEU A CA 1
ATOM 516 C C . LEU A 1 70 ? 8.287 5.544 8.431 1.00 85.00 70 LEU A C 1
ATOM 518 O O . LEU A 1 70 ? 7.986 5.461 9.619 1.00 85.00 70 LEU A O 1
ATOM 522 N N . GLU A 1 71 ? 7.617 6.325 7.580 1.00 83.75 71 GLU A N 1
ATOM 523 C CA . GLU A 1 71 ? 6.419 7.084 7.969 1.00 83.75 71 GLU A CA 1
ATOM 524 C C . GLU A 1 71 ? 5.342 6.157 8.542 1.00 83.75 71 GLU A C 1
ATOM 526 O O . GLU A 1 71 ? 4.792 6.406 9.615 1.00 83.75 71 GLU A O 1
ATOM 531 N N . ASP A 1 72 ? 5.097 5.034 7.869 1.00 77.88 72 ASP A N 1
ATOM 532 C CA . ASP A 1 72 ? 4.104 4.053 8.299 1.00 77.88 72 ASP A CA 1
ATOM 533 C C . ASP A 1 72 ? 4.504 3.318 9.583 1.00 77.88 72 ASP A C 1
ATOM 535 O O . ASP A 1 72 ? 3.643 2.951 10.388 1.00 77.88 72 ASP A O 1
ATOM 539 N N . PHE A 1 73 ? 5.807 3.140 9.809 1.00 82.62 73 PHE A N 1
ATOM 540 C CA . PHE A 1 73 ? 6.334 2.596 11.055 1.00 82.62 73 PHE A CA 1
ATOM 541 C C . PHE A 1 73 ? 6.105 3.551 12.232 1.00 82.62 73 PHE A C 1
ATOM 543 O O . PHE A 1 73 ? 5.701 3.097 13.297 1.00 82.62 73 PHE A O 1
ATOM 550 N N . ILE A 1 74 ? 6.294 4.864 12.045 1.00 80.88 74 ILE A N 1
ATOM 551 C CA . ILE A 1 74 ? 6.081 5.873 13.099 1.00 80.88 74 ILE A CA 1
ATOM 552 C C . ILE A 1 74 ? 4.625 5.869 13.577 1.00 80.88 74 ILE A C 1
ATOM 554 O O . ILE A 1 74 ? 4.367 5.866 14.782 1.00 80.88 74 ILE A O 1
ATOM 558 N N . VAL A 1 75 ? 3.665 5.810 12.649 1.00 75.81 75 VAL A N 1
ATOM 559 C CA . VAL A 1 75 ? 2.229 5.827 12.983 1.00 75.81 75 VAL A CA 1
ATOM 560 C C . VAL A 1 75 ? 1.818 4.599 13.813 1.00 75.81 75 VAL A C 1
ATOM 562 O O . VAL A 1 75 ? 0.874 4.672 14.599 1.00 75.81 75 VAL A O 1
ATOM 565 N N . LEU A 1 76 ? 2.547 3.479 13.717 1.00 76.44 76 LEU A N 1
ATOM 566 C CA . LEU A 1 76 ? 2.283 2.280 14.523 1.00 76.44 76 LEU A CA 1
ATOM 567 C C . LEU A 1 76 ? 2.512 2.504 16.031 1.00 76.44 76 LEU A C 1
ATOM 569 O O . LEU A 1 76 ? 1.878 1.827 16.841 1.00 76.44 76 LEU A O 1
ATOM 573 N N . PHE A 1 77 ? 3.386 3.446 16.405 1.00 75.00 77 PHE A N 1
ATOM 574 C CA . PHE A 1 77 ? 3.712 3.764 17.803 1.00 75.00 77 PHE A CA 1
ATOM 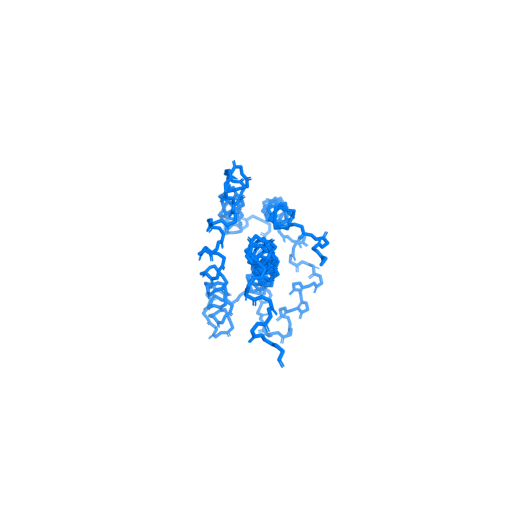575 C C . PHE A 1 77 ? 2.834 4.862 18.412 1.00 75.00 77 PHE A C 1
ATOM 577 O O . PHE A 1 77 ? 2.998 5.183 19.586 1.00 75.00 77 PHE A O 1
ATOM 584 N N . THR A 1 78 ? 1.911 5.447 17.648 1.00 74.69 78 THR A N 1
ATOM 585 C CA . THR A 1 78 ? 0.968 6.439 18.186 1.00 74.69 78 THR A CA 1
ATOM 586 C C . THR A 1 78 ? -0.124 5.749 19.014 1.00 74.69 78 THR A C 1
ATOM 588 O O . THR A 1 78 ? -0.550 4.644 18.674 1.00 74.69 78 THR A O 1
ATOM 591 N N . GLU A 1 79 ? -0.565 6.388 20.105 1.00 58.47 79 GLU A N 1
ATOM 592 C CA . GLU A 1 79 ? -1.520 5.821 21.077 1.00 58.47 79 GLU A CA 1
ATOM 593 C C . GLU A 1 79 ? -2.894 5.501 20.457 1.00 58.47 79 GLU A C 1
ATOM 595 O O . GLU A 1 79 ? -3.438 4.427 20.724 1.00 58.47 79 GLU A O 1
ATOM 600 N N . ASP A 1 80 ? -3.376 6.333 19.522 1.00 64.25 80 ASP A N 1
ATOM 601 C CA . ASP A 1 80 ? -4.650 6.152 18.807 1.00 64.25 80 ASP A CA 1
ATOM 602 C C . ASP A 1 80 ? -4.471 5.969 17.287 1.00 64.25 80 ASP A C 1
ATOM 604 O O . ASP A 1 80 ? -4.787 6.853 16.482 1.00 64.25 80 ASP A O 1
ATOM 608 N N . PRO A 1 81 ? -4.010 4.791 16.829 1.00 59.41 81 PRO A N 1
ATOM 609 C CA . PRO A 1 81 ? -3.821 4.557 15.402 1.00 59.41 81 PRO A CA 1
ATOM 610 C C . PRO A 1 81 ? -5.157 4.642 14.645 1.00 59.41 81 PRO A C 1
ATOM 612 O O . PRO A 1 81 ? -5.222 5.176 13.538 1.00 59.41 81 PRO A O 1
ATOM 615 N N . GLY A 1 82 ? -6.253 4.168 15.245 1.00 60.12 82 GLY A N 1
ATOM 616 C CA . GLY A 1 82 ? -7.558 4.071 14.583 1.00 60.12 82 GLY A CA 1
ATOM 617 C C . GLY A 1 82 ? -8.184 5.408 14.161 1.00 60.12 82 GLY A C 1
ATOM 618 O O . GLY A 1 82 ? -9.029 5.413 13.264 1.00 60.12 82 GLY A O 1
ATOM 619 N N . GLU A 1 83 ? -7.795 6.533 14.767 1.00 63.81 83 GLU A N 1
ATOM 620 C CA . GLU A 1 83 ? -8.284 7.862 14.376 1.00 63.81 83 GLU A CA 1
ATOM 621 C C . GLU A 1 83 ? -7.472 8.445 13.212 1.00 63.81 83 GLU A C 1
ATOM 623 O O . GLU A 1 83 ? -8.045 8.907 12.223 1.00 63.81 83 GLU A O 1
ATOM 628 N N . HIS A 1 84 ? -6.143 8.314 13.260 1.00 61.91 84 HIS A N 1
ATOM 629 C CA . HIS A 1 84 ? -5.245 8.792 12.207 1.00 61.91 84 HIS A CA 1
ATOM 630 C C . HIS A 1 84 ? -5.453 8.046 10.876 1.00 61.91 84 HIS A C 1
ATOM 632 O O . HIS A 1 84 ? -5.561 8.653 9.804 1.00 61.91 84 HIS A O 1
ATOM 638 N N . TRP A 1 85 ? -5.588 6.716 10.930 1.00 65.50 85 TRP A N 1
ATOM 639 C CA . TRP A 1 85 ? -5.825 5.897 9.736 1.00 65.50 85 TRP A CA 1
ATOM 640 C C . TRP A 1 85 ? -7.216 6.136 9.125 1.00 65.50 85 TRP A C 1
ATOM 642 O O . TRP A 1 85 ? -7.416 5.880 7.937 1.00 65.50 85 TRP A O 1
ATOM 652 N N . ARG A 1 86 ? -8.171 6.688 9.887 1.00 65.00 86 ARG A N 1
ATOM 653 C CA . ARG A 1 86 ? -9.554 6.897 9.430 1.00 65.00 86 ARG A CA 1
ATOM 654 C C . ARG A 1 86 ? -9.648 7.881 8.266 1.00 65.00 86 ARG A C 1
ATOM 656 O O . ARG A 1 86 ? -10.398 7.634 7.326 1.00 65.00 86 ARG A O 1
ATOM 663 N N . GLY A 1 87 ? -8.876 8.967 8.320 1.00 70.50 87 GLY A N 1
ATOM 664 C CA . GLY A 1 87 ? -8.805 9.959 7.242 1.00 70.50 87 GLY A CA 1
ATOM 665 C C . GLY A 1 87 ? -7.744 9.634 6.190 1.00 70.50 87 GLY A C 1
ATOM 666 O O . GLY A 1 87 ? -7.969 9.832 4.997 1.00 70.50 87 GLY A O 1
ATOM 667 N N . SER A 1 88 ? -6.599 9.097 6.617 1.00 73.88 88 SER A N 1
ATOM 668 C CA . SER A 1 88 ? -5.434 8.913 5.743 1.00 73.88 88 SER A CA 1
ATOM 669 C C . SER A 1 88 ? -5.585 7.742 4.759 1.00 73.88 88 SER A C 1
ATOM 671 O O . SER A 1 88 ? -5.261 7.878 3.578 1.00 73.88 88 SER A O 1
ATOM 673 N N . VAL A 1 89 ? -6.140 6.601 5.193 1.00 80.12 89 VAL A N 1
ATOM 674 C CA . VAL A 1 89 ? -6.272 5.391 4.352 1.00 80.12 89 VAL A CA 1
ATOM 675 C C . VAL A 1 89 ? -7.119 5.604 3.089 1.00 80.12 89 VAL A C 1
ATOM 677 O O . VAL A 1 89 ? -6.639 5.254 2.008 1.00 80.12 89 VAL A O 1
ATOM 680 N N . PRO A 1 90 ? -8.345 6.169 3.145 1.00 80.38 90 PRO A N 1
ATOM 681 C CA . PRO A 1 90 ? -9.139 6.368 1.931 1.00 80.38 90 PRO A CA 1
ATOM 682 C C . PRO A 1 90 ? -8.490 7.370 0.967 1.00 80.38 90 PRO A C 1
ATOM 684 O O . PRO A 1 90 ? -8.566 7.184 -0.246 1.00 80.38 90 PRO A O 1
ATOM 687 N N . LEU A 1 91 ? -7.797 8.392 1.483 1.00 84.50 91 LEU A N 1
ATOM 68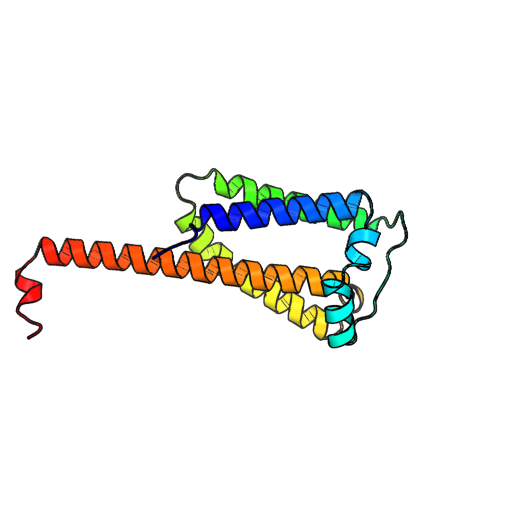8 C CA . LEU A 1 91 ? -7.060 9.346 0.653 1.00 84.50 91 LEU A CA 1
ATOM 689 C C . LEU A 1 91 ? -5.891 8.671 -0.081 1.00 84.50 91 LEU A C 1
ATOM 691 O O . LEU A 1 91 ? -5.710 8.878 -1.280 1.00 84.50 91 LEU A O 1
ATOM 695 N N . ARG A 1 92 ? -5.133 7.813 0.612 1.00 84.00 92 ARG A N 1
ATOM 696 C CA . ARG A 1 92 ? -4.057 7.016 0.004 1.00 84.00 92 ARG A CA 1
ATOM 697 C C . ARG A 1 92 ? -4.591 6.054 -1.049 1.00 84.00 92 ARG A C 1
ATOM 699 O O . ARG A 1 92 ? -4.018 5.965 -2.131 1.00 84.00 92 ARG A O 1
ATOM 706 N N . LEU A 1 93 ? -5.713 5.392 -0.772 1.00 86.88 93 LEU A N 1
ATOM 707 C CA . LEU A 1 93 ? -6.381 4.520 -1.736 1.00 86.88 93 LEU A CA 1
ATOM 708 C C . LEU A 1 93 ? -6.750 5.280 -3.018 1.00 86.88 93 LEU A C 1
ATOM 710 O O . LEU A 1 93 ? -6.454 4.799 -4.110 1.00 86.88 93 LEU A O 1
ATOM 714 N N . LEU A 1 94 ? -7.325 6.481 -2.898 1.00 88.38 94 LEU A N 1
ATOM 715 C CA . LEU A 1 94 ? -7.617 7.338 -4.051 1.00 88.38 94 LEU A CA 1
ATOM 716 C C . LEU A 1 94 ? -6.345 7.730 -4.814 1.00 88.38 94 LEU A C 1
ATOM 718 O O . LEU A 1 94 ? -6.326 7.655 -6.041 1.00 88.38 94 LEU A O 1
ATOM 722 N N . GLY A 1 95 ? -5.274 8.092 -4.104 1.00 87.69 95 GLY A N 1
ATOM 723 C CA . GLY A 1 95 ? -3.985 8.422 -4.713 1.00 87.69 95 GLY A CA 1
ATOM 724 C C . GLY A 1 95 ? -3.405 7.265 -5.532 1.00 87.69 95 GLY A C 1
ATOM 725 O O . GLY A 1 95 ? -3.070 7.445 -6.703 1.00 87.69 95 GLY A O 1
ATOM 726 N N . TYR A 1 96 ? -3.349 6.059 -4.958 1.00 87.19 96 TYR A N 1
ATOM 727 C CA . TYR A 1 96 ? -2.859 4.869 -5.664 1.00 87.19 96 TYR A CA 1
ATOM 728 C C . TYR A 1 96 ? -3.789 4.429 -6.796 1.00 87.19 96 TYR A C 1
ATOM 730 O O . TYR A 1 96 ? -3.312 3.958 -7.828 1.00 87.19 96 TYR A O 1
ATOM 738 N N . PHE A 1 97 ? -5.101 4.627 -6.656 1.00 87.50 97 PHE A N 1
ATOM 739 C CA . PHE A 1 97 ? -6.060 4.360 -7.724 1.00 87.50 97 PHE A CA 1
ATOM 740 C C . PHE A 1 97 ? -5.824 5.276 -8.933 1.00 87.50 97 PHE A C 1
ATOM 742 O O . PHE A 1 97 ? -5.701 4.797 -10.061 1.00 87.50 97 PHE A O 1
ATOM 749 N N . ILE A 1 98 ? -5.666 6.585 -8.700 1.00 89.25 98 ILE A N 1
ATOM 750 C CA . ILE A 1 98 ? -5.336 7.556 -9.754 1.00 89.25 98 ILE A CA 1
ATOM 751 C C . ILE A 1 98 ? -3.980 7.225 -10.383 1.00 89.25 98 ILE A C 1
ATOM 753 O O . ILE A 1 98 ? -3.848 7.272 -11.603 1.00 89.25 98 ILE A O 1
ATOM 757 N N . LEU A 1 99 ? -2.983 6.850 -9.579 1.00 86.25 99 LEU A N 1
ATOM 758 C CA . LEU A 1 99 ? -1.653 6.504 -10.080 1.00 86.25 99 LEU A CA 1
ATOM 759 C C . LEU A 1 99 ? -1.667 5.229 -10.941 1.00 86.25 99 LEU A C 1
ATOM 761 O O . LEU A 1 99 ? -1.031 5.199 -11.994 1.00 86.25 99 LEU A O 1
ATOM 765 N N . THR A 1 100 ? -2.433 4.210 -10.540 1.00 85.50 100 THR A N 1
ATOM 766 C CA . THR A 1 100 ? -2.649 2.983 -11.330 1.00 85.50 100 THR A CA 1
ATOM 767 C C . THR A 1 100 ? -3.304 3.323 -12.667 1.00 85.50 100 THR A C 1
ATOM 769 O O . THR A 1 100 ? -2.840 2.894 -13.723 1.00 85.50 100 THR A O 1
ATOM 772 N N . MET A 1 101 ? -4.345 4.161 -12.630 1.00 84.62 101 MET A N 1
ATOM 773 C CA . MET A 1 101 ? -5.045 4.625 -13.825 1.00 84.62 101 MET A CA 1
ATOM 774 C C . MET A 1 101 ? -4.129 5.447 -14.743 1.00 84.62 101 MET A C 1
ATOM 776 O O . MET A 1 101 ? -4.132 5.255 -15.955 1.00 84.62 101 MET A O 1
ATOM 780 N N . ALA A 1 102 ? -3.302 6.332 -14.186 1.00 84.81 102 ALA A N 1
ATOM 781 C CA . ALA A 1 102 ? -2.341 7.128 -14.946 1.00 84.81 102 ALA A CA 1
ATOM 782 C C . ALA A 1 102 ? -1.250 6.256 -15.592 1.00 84.81 102 ALA A C 1
ATOM 784 O O . ALA A 1 102 ? -0.877 6.480 -16.744 1.00 84.81 102 ALA A O 1
ATOM 785 N N . SER A 1 103 ? -0.762 5.235 -14.883 1.00 81.44 103 SER A N 1
ATOM 786 C CA . SER A 1 103 ? 0.185 4.267 -15.446 1.00 81.44 103 SER A CA 1
ATOM 787 C C . SER A 1 103 ? -0.431 3.521 -16.638 1.00 81.44 103 SER A C 1
ATOM 789 O O . SER A 1 103 ? 0.203 3.416 -17.690 1.00 81.44 103 SER A O 1
ATOM 791 N N . TYR A 1 104 ? -1.701 3.117 -16.525 1.00 80.12 104 TYR A N 1
ATOM 792 C CA . TYR A 1 104 ? -2.444 2.461 -17.605 1.00 80.12 104 TYR A CA 1
ATOM 793 C C . TYR A 1 104 ? -2.719 3.379 -18.810 1.00 80.12 104 TYR A C 1
ATOM 795 O O . TYR A 1 104 ? -2.527 2.972 -19.952 1.00 80.12 104 TYR A O 1
ATOM 803 N N . LEU A 1 105 ? -3.090 4.645 -18.583 1.00 82.31 105 LEU A N 1
ATOM 804 C CA . LEU A 1 105 ? -3.349 5.631 -19.647 1.00 82.31 105 LEU A CA 1
ATOM 805 C C . LEU A 1 105 ? -2.089 6.068 -20.420 1.00 82.31 105 LEU A C 1
ATOM 807 O O . LEU A 1 105 ? -2.179 6.847 -21.368 1.00 82.31 105 LEU A O 1
ATOM 811 N N . GLY A 1 106 ? -0.912 5.553 -20.056 1.00 70.06 106 GLY A N 1
ATOM 812 C CA . GLY A 1 106 ? 0.281 5.653 -20.887 1.00 70.06 106 GLY A CA 1
ATOM 813 C C . GLY A 1 106 ? 1.144 6.886 -20.635 1.00 70.06 106 GLY A C 1
ATOM 814 O O . GLY A 1 106 ? 1.863 7.320 -21.541 1.00 70.06 106 GLY A O 1
ATOM 815 N N . PHE A 1 107 ? 1.147 7.430 -19.412 1.00 73.06 107 PHE A N 1
ATOM 816 C CA . PHE A 1 107 ? 2.174 8.392 -19.005 1.00 73.06 107 PHE A CA 1
ATOM 817 C C . PHE A 1 107 ? 3.563 7.744 -19.129 1.00 73.06 107 PHE A C 1
ATOM 819 O O . PHE A 1 107 ? 3.931 6.871 -18.346 1.00 73.06 107 PHE A O 1
ATOM 826 N N . LYS A 1 108 ? 4.341 8.175 -20.133 1.00 69.94 108 LYS A N 1
ATOM 827 C CA . LYS A 1 108 ? 5.606 7.547 -20.566 1.00 69.94 108 LYS A CA 1
ATOM 828 C C . LYS A 1 108 ? 6.593 7.175 -19.442 1.00 69.94 108 LYS A C 1
ATOM 830 O O . LYS A 1 108 ? 7.111 6.067 -19.514 1.00 69.94 108 LYS A O 1
ATOM 835 N N . PRO A 1 109 ? 6.856 8.009 -18.414 1.00 69.00 109 PRO A N 1
ATOM 836 C CA . PRO A 1 109 ? 7.786 7.630 -17.343 1.00 69.00 109 PRO A CA 1
ATOM 837 C C . PRO A 1 109 ? 7.204 6.623 -16.336 1.00 69.00 109 PRO A C 1
ATOM 839 O O . PRO A 1 109 ? 7.957 5.981 -15.615 1.00 69.00 109 PRO A O 1
ATOM 842 N N . LEU A 1 110 ? 5.876 6.479 -16.275 1.00 66.12 110 LEU A N 1
ATOM 843 C CA . LEU A 1 110 ? 5.163 5.592 -15.345 1.00 66.12 110 LEU A CA 1
ATOM 844 C C . LEU A 1 110 ? 4.740 4.269 -15.991 1.00 66.12 110 LEU A C 1
ATOM 846 O O . LEU A 1 110 ? 4.250 3.372 -15.302 1.00 66.12 110 LEU A O 1
ATOM 850 N N . ARG A 1 111 ? 4.904 4.148 -17.311 1.00 72.12 111 ARG A N 1
ATOM 851 C CA . ARG A 1 111 ? 4.541 2.959 -18.078 1.00 72.12 111 ARG A CA 1
ATOM 852 C C . ARG A 1 111 ? 5.662 1.926 -17.985 1.00 72.12 111 ARG A C 1
ATOM 854 O O . ARG A 1 111 ? 6.368 1.683 -18.956 1.00 72.12 111 ARG A O 1
ATOM 861 N N . ASN A 1 112 ? 5.839 1.365 -16.796 1.00 78.69 112 ASN A N 1
ATOM 862 C CA . ASN A 1 112 ? 6.753 0.264 -16.514 1.00 78.69 112 ASN A CA 1
ATOM 863 C C . ASN A 1 112 ? 5.971 -0.826 -15.776 1.00 78.69 112 ASN A C 1
ATOM 865 O O . ASN A 1 112 ? 5.284 -0.537 -14.795 1.00 78.69 112 ASN A O 1
ATOM 869 N N . SER A 1 113 ? 6.115 -2.070 -16.230 1.00 82.00 113 SER A N 1
ATOM 870 C CA . SER A 1 113 ? 5.535 -3.261 -15.601 1.00 82.00 113 SER A CA 1
ATOM 871 C C . SER A 1 113 ? 5.820 -3.347 -14.090 1.00 82.00 113 SER A C 1
ATOM 873 O O . SER A 1 113 ? 4.920 -3.639 -13.297 1.00 82.00 113 SER A O 1
ATOM 875 N N . LEU A 1 114 ? 7.040 -2.992 -13.662 1.00 80.19 114 LEU A N 1
ATOM 876 C CA . LEU A 1 114 ? 7.408 -2.966 -12.243 1.00 80.19 114 LEU A CA 1
ATOM 877 C C . LEU A 1 114 ? 6.609 -1.912 -11.472 1.00 80.19 114 LEU A C 1
ATOM 879 O O . LEU A 1 114 ? 6.015 -2.211 -10.436 1.00 80.19 114 LEU A O 1
ATOM 883 N N . THR A 1 115 ? 6.605 -0.677 -11.978 1.00 80.88 115 THR A N 1
ATOM 884 C CA . THR A 1 115 ? 5.919 0.455 -11.349 1.00 80.88 115 THR A CA 1
ATOM 885 C C . THR A 1 115 ? 4.429 0.178 -11.237 1.00 80.88 115 THR A C 1
ATOM 887 O O . THR A 1 115 ? 3.854 0.379 -10.172 1.00 80.88 115 THR A O 1
ATOM 890 N N . PHE A 1 116 ? 3.818 -0.350 -12.296 1.00 83.69 116 PHE A N 1
ATOM 891 C CA . PHE A 1 116 ? 2.416 -0.729 -12.266 1.00 83.69 116 PHE A CA 1
ATOM 892 C C . PHE A 1 116 ? 2.142 -1.809 -11.224 1.00 83.69 116 PHE A C 1
ATOM 894 O O . PHE A 1 116 ? 1.255 -1.638 -10.394 1.00 83.69 116 PHE A O 1
ATOM 901 N N . THR A 1 117 ? 2.919 -2.896 -11.228 1.00 84.75 117 THR A N 1
ATOM 902 C CA . THR A 1 117 ? 2.707 -4.009 -10.293 1.00 84.75 117 THR A CA 1
ATOM 903 C C . THR A 1 117 ? 2.833 -3.550 -8.846 1.00 84.75 117 THR A C 1
ATOM 905 O O . THR A 1 117 ? 2.002 -3.905 -8.014 1.00 84.75 117 THR A O 1
ATOM 908 N N . TYR A 1 118 ? 3.827 -2.713 -8.548 1.00 84.06 118 TYR A N 1
ATOM 909 C CA . TYR A 1 118 ? 3.999 -2.129 -7.222 1.00 84.06 118 TYR A CA 1
ATOM 910 C C . TYR A 1 118 ? 2.796 -1.271 -6.809 1.00 84.06 118 TYR A C 1
ATOM 912 O O . TYR A 1 118 ? 2.215 -1.493 -5.750 1.00 84.06 118 TYR A O 1
ATOM 920 N N . VAL A 1 119 ? 2.387 -0.321 -7.656 1.00 85.56 119 VAL A N 1
ATOM 921 C CA . VAL A 1 119 ? 1.267 0.587 -7.361 1.00 85.56 119 VAL A CA 1
ATOM 922 C C . VAL A 1 119 ? -0.053 -0.183 -7.235 1.00 85.56 119 VAL A C 1
ATOM 924 O O . VAL A 1 119 ? -0.854 0.108 -6.348 1.00 85.56 119 VAL A O 1
ATOM 927 N N . PHE A 1 120 ? -0.263 -1.201 -8.068 1.00 85.75 120 PHE A N 1
ATOM 928 C CA . PHE A 1 120 ? -1.437 -2.065 -8.013 1.00 85.75 120 PHE A CA 1
ATOM 929 C C . PHE A 1 120 ? -1.481 -2.893 -6.722 1.00 85.75 120 PHE A C 1
ATOM 931 O O . PHE A 1 120 ? -2.518 -2.952 -6.060 1.00 85.75 120 PHE A O 1
ATOM 938 N N . LEU A 1 121 ? -0.359 -3.496 -6.317 1.00 86.31 121 LEU A N 1
ATOM 939 C CA . LEU A 1 121 ? -0.277 -4.226 -5.050 1.00 86.31 121 LEU A CA 1
ATOM 940 C C . LEU A 1 121 ? -0.487 -3.300 -3.847 1.00 86.31 121 LEU A C 1
ATOM 942 O O . LEU A 1 121 ? -1.224 -3.662 -2.931 1.00 86.31 121 LEU A O 1
ATOM 946 N N . GLU A 1 122 ? 0.080 -2.091 -3.869 1.00 84.25 122 GLU A N 1
ATOM 947 C CA . GLU A 1 122 ? -0.183 -1.074 -2.847 1.00 84.25 122 GLU A CA 1
ATOM 948 C C . GLU A 1 122 ? -1.668 -0.702 -2.795 1.00 84.25 122 GLU A C 1
ATOM 950 O O . GLU A 1 122 ? -2.235 -0.613 -1.706 1.00 84.25 122 GLU A O 1
ATOM 955 N N . MET A 1 123 ? -2.340 -0.556 -3.940 1.00 88.31 123 MET A N 1
ATOM 956 C CA . MET A 1 123 ? -3.783 -0.307 -3.985 1.00 88.31 123 MET A CA 1
ATOM 957 C C . MET A 1 123 ? -4.568 -1.436 -3.300 1.00 88.31 123 MET A C 1
ATOM 959 O O . MET A 1 123 ? -5.419 -1.163 -2.453 1.00 88.31 123 MET A O 1
ATOM 963 N N . VAL A 1 124 ? -4.264 -2.699 -3.622 1.00 86.75 124 VAL A N 1
ATOM 964 C CA . VAL A 1 124 ? -4.923 -3.870 -3.017 1.00 86.75 124 VAL A CA 1
ATOM 965 C C . VAL A 1 124 ? -4.666 -3.927 -1.510 1.00 86.75 124 VAL A C 1
ATOM 967 O O . VAL A 1 124 ? -5.601 -4.121 -0.734 1.00 86.75 124 VAL A O 1
ATOM 970 N N . MET A 1 125 ? -3.429 -3.698 -1.070 1.00 83.56 125 MET A N 1
ATOM 971 C CA . MET A 1 125 ? -3.082 -3.682 0.354 1.00 83.56 125 MET A CA 1
ATOM 972 C C . MET A 1 125 ? -3.798 -2.559 1.113 1.00 83.56 125 MET A C 1
ATOM 974 O O . MET A 1 125 ? -4.350 -2.801 2.188 1.00 83.56 125 MET A O 1
ATOM 978 N N . ASN A 1 126 ? -3.860 -1.349 0.548 1.00 84.12 126 ASN A N 1
ATOM 979 C CA . ASN A 1 126 ? -4.605 -0.232 1.137 1.00 84.12 126 ASN A CA 1
ATOM 980 C C . ASN A 1 126 ? -6.115 -0.515 1.177 1.00 84.12 126 ASN A C 1
ATOM 982 O O . ASN A 1 126 ? -6.788 -0.140 2.137 1.00 84.12 126 ASN A O 1
ATOM 986 N N . PHE A 1 127 ? -6.650 -1.225 0.181 1.00 85.44 127 PHE A N 1
ATOM 987 C CA . PHE A 1 127 ? -8.048 -1.652 0.177 1.00 85.44 127 PHE A CA 1
ATOM 988 C C . PHE A 1 127 ? -8.348 -2.656 1.297 1.00 85.44 127 PHE A C 1
ATOM 990 O O . PHE A 1 127 ? -9.334 -2.501 2.019 1.00 85.44 127 PHE A O 1
ATOM 997 N N . LEU A 1 128 ? -7.479 -3.649 1.500 1.00 84.75 128 LEU A N 1
ATOM 998 C CA . LEU A 1 128 ? -7.604 -4.597 2.612 1.00 84.75 128 LEU A CA 1
ATOM 999 C C . LEU A 1 128 ? -7.514 -3.889 3.969 1.00 84.75 128 LEU A C 1
ATOM 1001 O O . LEU A 1 128 ? -8.311 -4.175 4.864 1.00 84.75 128 LEU A O 1
ATOM 1005 N N . LEU A 1 129 ? -6.603 -2.922 4.105 1.00 82.44 129 LEU A N 1
ATOM 1006 C CA . LEU A 1 129 ? -6.486 -2.097 5.306 1.00 82.44 129 LEU A CA 1
ATOM 1007 C C . LEU A 1 129 ? -7.763 -1.302 5.578 1.00 82.44 129 LEU A C 1
ATOM 1009 O O . LEU A 1 129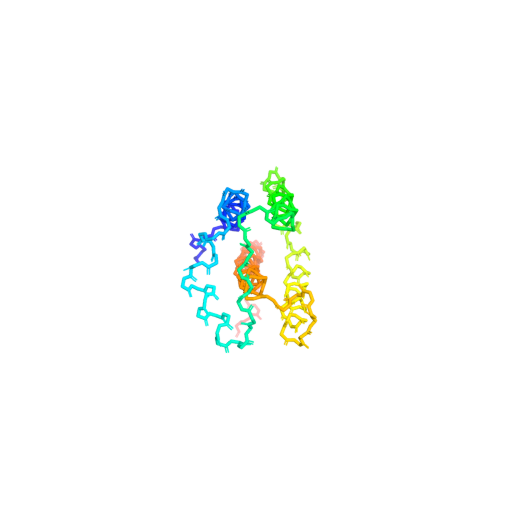 ? -8.255 -1.300 6.706 1.00 82.44 129 LEU A O 1
ATOM 1013 N N . TYR A 1 130 ? -8.340 -0.691 4.544 1.00 82.81 130 TYR A N 1
ATOM 1014 C CA . TYR A 1 130 ? -9.612 0.013 4.652 1.00 82.81 130 TYR A CA 1
ATOM 1015 C C . TYR A 1 130 ? -10.747 -0.909 5.116 1.00 82.81 130 TYR A C 1
ATOM 1017 O O . TYR A 1 130 ? -11.520 -0.531 5.996 1.00 82.81 130 TYR A O 1
ATOM 1025 N N . LEU A 1 131 ? -10.846 -2.124 4.568 1.00 83.12 131 LEU A N 1
ATOM 1026 C CA . LEU A 1 131 ? -11.872 -3.089 4.972 1.00 83.12 131 LEU A CA 1
ATOM 1027 C C . LEU A 1 131 ? -11.739 -3.492 6.443 1.00 83.12 131 LEU A C 1
ATOM 1029 O O . LEU A 1 131 ? -12.740 -3.511 7.159 1.00 83.12 131 LEU A O 1
ATOM 1033 N N . VAL A 1 132 ? -10.520 -3.790 6.903 1.00 81.81 132 VAL A N 1
ATOM 1034 C CA . VAL A 1 132 ? -10.267 -4.138 8.310 1.00 81.81 132 VAL A CA 1
ATOM 1035 C C . VAL A 1 132 ? -10.621 -2.967 9.221 1.00 81.81 132 VAL A C 1
ATOM 1037 O O . VAL A 1 132 ? -11.369 -3.153 10.178 1.00 81.81 132 VAL A O 1
ATOM 1040 N N . LEU A 1 133 ? -10.178 -1.754 8.881 1.00 78.75 133 LEU A N 1
ATOM 1041 C CA . LEU A 1 133 ? -10.484 -0.555 9.659 1.00 78.75 133 LEU A CA 1
ATOM 1042 C C . LEU A 1 133 ? -11.997 -0.298 9.723 1.00 78.75 133 LEU A C 1
ATOM 1044 O O . LEU A 1 133 ? -12.548 -0.032 10.789 1.00 78.75 133 LEU A O 1
ATOM 1048 N N . ARG A 1 134 ? -12.701 -0.438 8.594 1.00 79.12 134 ARG A N 1
ATOM 1049 C CA . ARG A 1 134 ? -14.161 -0.297 8.533 1.00 79.12 134 ARG A CA 1
ATOM 1050 C C . ARG A 1 134 ? -14.875 -1.343 9.392 1.00 79.12 134 ARG A C 1
ATOM 1052 O O . ARG A 1 134 ? -15.891 -1.029 10.012 1.00 79.12 134 ARG A O 1
ATOM 1059 N N . ASN A 1 135 ? -14.360 -2.568 9.447 1.00 80.94 135 ASN A N 1
ATOM 1060 C CA . ASN A 1 135 ? -14.912 -3.617 10.300 1.00 80.94 135 ASN A CA 1
ATOM 1061 C C . ASN A 1 135 ? -14.705 -3.306 11.788 1.00 80.94 135 ASN A C 1
ATOM 1063 O O . ASN A 1 135 ? -15.661 -3.421 12.552 1.00 80.94 135 ASN A O 1
ATOM 1067 N N . GLU A 1 136 ? -13.513 -2.851 12.185 1.00 76.88 136 GLU A N 1
ATOM 1068 C CA . GLU A 1 136 ? -13.230 -2.423 13.565 1.00 76.88 136 GLU A CA 1
ATOM 1069 C C . GLU A 1 136 ? -14.156 -1.270 13.992 1.00 76.88 136 GLU A C 1
ATOM 1071 O O . GLU A 1 136 ? -14.711 -1.292 15.091 1.00 76.88 136 GLU A O 1
ATOM 1076 N N . LEU A 1 137 ? -14.420 -0.310 13.097 1.00 75.62 137 LEU A N 1
ATOM 1077 C CA . LEU A 1 137 ? -15.367 0.782 13.354 1.00 75.62 137 LEU A CA 1
ATOM 1078 C C . LEU A 1 137 ? -16.788 0.275 13.597 1.00 75.62 137 LEU A C 1
ATOM 1080 O O . LEU A 1 137 ? -17.419 0.645 14.587 1.00 75.62 137 LEU A O 1
ATOM 1084 N N . ASN A 1 138 ? -17.280 -0.601 12.721 1.00 77.38 138 ASN A N 1
ATOM 1085 C CA . ASN A 1 138 ? -18.616 -1.172 12.858 1.00 77.38 138 ASN A CA 1
ATOM 1086 C C . ASN A 1 138 ? -18.766 -1.978 14.158 1.00 77.38 138 ASN A C 1
ATOM 1088 O O . ASN A 1 138 ? -19.847 -1.994 14.747 1.00 77.38 138 ASN A O 1
ATOM 1092 N N . GLU A 1 139 ? -17.708 -2.653 14.613 1.00 79.94 139 GLU A N 1
ATOM 1093 C CA . GLU A 1 139 ? -17.719 -3.375 15.885 1.00 79.94 139 GLU A CA 1
ATOM 1094 C C . GLU A 1 139 ? -17.763 -2.423 17.087 1.00 79.94 139 GLU A C 1
ATOM 1096 O O . GLU A 1 139 ? -18.567 -2.651 17.992 1.00 79.94 139 GLU A O 1
ATOM 1101 N N . THR A 1 140 ? -16.992 -1.332 17.082 1.00 77.31 140 THR A N 1
ATOM 1102 C CA . THR A 1 140 ? -17.021 -0.320 18.153 1.00 77.31 140 THR A CA 1
ATOM 1103 C C . THR A 1 140 ? -18.382 0.369 18.245 1.00 77.31 140 THR A C 1
ATOM 1105 O O . THR A 1 140 ? -18.965 0.424 19.326 1.00 77.31 140 THR A O 1
ATOM 1108 N N . THR A 1 141 ? -18.962 0.802 17.119 1.00 76.00 141 THR A N 1
ATOM 1109 C CA . THR A 1 141 ? -20.308 1.404 17.098 1.00 76.00 141 THR A CA 1
ATOM 1110 C C . THR A 1 141 ? -21.369 0.440 17.632 1.00 76.00 141 THR A C 1
ATOM 1112 O O . THR A 1 141 ? -22.255 0.837 18.384 1.00 76.00 141 THR A O 1
ATOM 1115 N N . ARG A 1 142 ? -21.271 -0.855 17.304 1.00 79.38 142 ARG A N 1
ATOM 1116 C CA . ARG A 1 142 ? -22.193 -1.875 17.829 1.00 79.38 142 ARG A CA 1
ATOM 1117 C C . ARG A 1 142 ? -22.045 -2.106 19.333 1.00 79.38 142 ARG A C 1
ATOM 1119 O O . ARG A 1 142 ? -23.034 -2.480 19.957 1.00 79.38 142 ARG A O 1
ATOM 1126 N N . ARG A 1 143 ? -20.849 -1.930 19.908 1.00 81.12 143 ARG A N 1
ATOM 1127 C CA . ARG A 1 143 ? -20.632 -2.026 21.364 1.00 81.12 143 ARG A CA 1
ATOM 1128 C C . ARG A 1 143 ? -21.293 -0.861 22.089 1.00 81.12 143 ARG A C 1
ATOM 1130 O O . ARG A 1 143 ? -22.089 -1.118 22.981 1.00 81.12 143 ARG A O 1
ATOM 1137 N N . ILE A 1 144 ? -21.084 0.363 21.605 1.00 82.69 144 ILE A N 1
ATOM 1138 C CA . ILE A 1 144 ? -21.705 1.574 22.165 1.00 82.69 144 ILE A CA 1
ATOM 1139 C C . ILE A 1 144 ? -23.238 1.448 22.158 1.00 82.69 144 ILE A C 1
ATOM 1141 O O . ILE A 1 144 ? -23.875 1.606 23.190 1.00 82.69 144 ILE A O 1
ATOM 1145 N N . ILE A 1 145 ? -23.837 1.022 21.038 1.00 80.38 145 ILE A N 1
ATOM 1146 C CA . ILE A 1 145 ? -25.297 0.821 20.946 1.00 80.38 145 ILE A CA 1
ATOM 1147 C C . ILE A 1 145 ? -25.797 -0.271 21.914 1.00 80.38 145 ILE A C 1
ATOM 1149 O O . ILE A 1 145 ? -26.920 -0.195 22.412 1.00 80.38 145 ILE A O 1
ATOM 1153 N N . ARG A 1 146 ? -25.004 -1.321 22.173 1.00 78.12 146 ARG A N 1
ATOM 1154 C CA . ARG A 1 146 ? -25.368 -2.370 23.144 1.00 78.12 146 ARG A CA 1
ATOM 1155 C C . ARG A 1 146 ? -25.281 -1.873 24.582 1.00 78.12 146 ARG A C 1
ATOM 1157 O O . ARG A 1 146 ? -26.134 -2.245 25.379 1.00 78.12 146 ARG A O 1
ATOM 1164 N N . GLU A 1 147 ? -24.278 -1.062 24.894 1.00 82.62 147 GLU A N 1
ATOM 1165 C CA . GLU A 1 147 ? -24.108 -0.439 26.208 1.00 82.62 147 GLU A CA 1
ATOM 1166 C C . GLU A 1 147 ? -25.254 0.543 26.488 1.00 82.62 147 GLU A C 1
ATOM 1168 O O . GLU A 1 147 ? -25.915 0.421 27.517 1.00 82.62 147 GLU A O 1
ATOM 1173 N N . GLU A 1 148 ? -25.600 1.402 25.525 1.00 79.00 148 GLU A N 1
ATOM 1174 C CA . GLU A 1 148 ? -26.743 2.321 25.626 1.00 79.00 148 GLU A CA 1
ATOM 1175 C C . GLU A 1 148 ? -28.080 1.582 25.808 1.00 79.00 148 GLU A C 1
ATOM 1177 O O . GLU A 1 148 ? -28.902 1.977 26.634 1.00 79.00 148 GLU A O 1
ATOM 1182 N N . ARG A 1 149 ? -28.296 0.466 25.095 1.00 69.38 149 ARG A N 1
ATOM 1183 C CA . ARG A 1 149 ? -29.502 -0.370 25.257 1.00 69.38 149 ARG A CA 1
ATOM 1184 C C . ARG A 1 149 ? -29.544 -1.141 26.577 1.00 69.38 149 ARG A C 1
ATOM 1186 O O . ARG A 1 149 ? -30.629 -1.403 27.079 1.00 69.38 149 ARG A O 1
ATOM 1193 N N . GLY A 1 150 ? -28.394 -1.538 27.121 1.00 76.44 150 GLY A N 1
ATOM 1194 C CA . GLY A 1 150 ? -28.315 -2.216 28.417 1.00 76.44 150 GLY A CA 1
ATOM 1195 C C . GLY A 1 150 ? -28.528 -1.267 29.597 1.00 76.44 150 GLY A C 1
ATOM 1196 O O . GLY A 1 150 ? -29.035 -1.685 30.634 1.00 76.44 150 GLY A O 1
ATOM 1197 N N . GLN A 1 151 ? -28.164 0.007 29.429 1.00 74.12 151 GLN A N 1
ATOM 1198 C CA . GLN A 1 151 ? -28.302 1.038 30.455 1.00 74.12 151 GLN A CA 1
ATOM 1199 C C . GLN A 1 151 ? -29.676 1.731 30.431 1.00 74.12 151 GLN A C 1
ATOM 1201 O O . GLN A 1 151 ? -30.086 2.277 31.453 1.00 74.12 151 GLN A O 1
ATOM 1206 N N . ASN A 1 152 ? -30.401 1.675 29.306 1.00 69.12 152 ASN A N 1
ATOM 1207 C CA . ASN A 1 152 ? -31.733 2.262 29.151 1.00 69.12 152 ASN A CA 1
ATOM 1208 C C . ASN A 1 152 ? -32.757 1.237 28.596 1.00 69.12 152 ASN A C 1
ATOM 1210 O O . ASN A 1 152 ? -32.998 1.204 27.383 1.00 69.12 152 ASN A O 1
ATOM 1214 N N . PRO A 1 153 ? -33.349 0.378 29.456 1.00 63.28 153 PRO A N 1
ATOM 1215 C CA . PRO A 1 153 ? -34.261 -0.690 29.032 1.00 63.28 153 PRO A CA 1
ATOM 1216 C C . PRO A 1 153 ? -35.556 -0.181 28.372 1.00 63.28 153 PRO A C 1
ATOM 1218 O O . PRO A 1 153 ? -36.149 -0.910 27.579 1.00 63.28 153 PRO A O 1
ATOM 1221 N N . ASP A 1 154 ? -35.940 1.081 28.593 1.00 63.94 154 ASP A N 1
ATOM 1222 C CA . ASP A 1 154 ? -37.139 1.698 28.002 1.00 63.94 154 ASP A CA 1
ATOM 1223 C C . ASP A 1 154 ? -37.062 1.838 26.465 1.00 63.94 154 ASP A C 1
ATOM 1225 O O . ASP A 1 154 ? -38.083 1.896 25.781 1.00 63.94 154 ASP A O 1
ATOM 1229 N N . LEU A 1 155 ? -35.858 1.839 25.875 1.00 60.59 155 LEU A N 1
ATOM 1230 C CA . LEU A 1 155 ? -35.675 1.865 24.414 1.00 60.59 155 LEU A CA 1
ATOM 1231 C C . LEU A 1 155 ? -35.840 0.484 23.753 1.00 60.59 155 LEU A C 1
ATOM 1233 O O . LEU A 1 155 ? -35.875 0.397 22.524 1.00 60.59 155 LEU A O 1
ATOM 1237 N N . ALA A 1 156 ? -35.905 -0.597 24.537 1.00 56.94 156 ALA A N 1
ATOM 1238 C CA . ALA A 1 156 ? -36.046 -1.957 24.021 1.00 56.94 156 ALA A CA 1
ATOM 1239 C C . ALA A 1 156 ? -37.512 -2.351 23.766 1.00 56.94 156 ALA A C 1
ATOM 1241 O O . ALA A 1 156 ? -37.767 -3.148 22.864 1.00 56.94 156 ALA A O 1
ATOM 1242 N N . GLU A 1 157 ? -38.466 -1.784 24.511 1.00 57.25 157 GLU A N 1
ATOM 1243 C CA . GLU A 1 157 ? -39.892 -2.134 24.404 1.00 57.25 157 GLU A CA 1
ATOM 1244 C C . GLU A 1 157 ? -40.626 -1.407 23.264 1.00 57.25 157 GLU A C 1
ATOM 1246 O O . GLU A 1 157 ? -41.609 -1.925 22.745 1.00 57.25 157 GLU A O 1
ATOM 1251 N N . GLY A 1 158 ? -40.135 -0.253 22.799 1.00 55.75 158 GLY A N 1
ATOM 1252 C CA . GLY A 1 158 ? -40.787 0.539 21.741 1.00 55.75 158 GLY A CA 1
ATOM 1253 C C . GLY A 1 158 ? -40.584 0.049 20.298 1.00 55.75 158 GLY A C 1
ATOM 1254 O O . GLY A 1 158 ? -40.954 0.761 19.367 1.00 55.75 158 GLY A O 1
ATOM 1255 N N . ALA A 1 159 ? -39.948 -1.109 20.094 1.00 58.19 159 ALA A N 1
ATOM 1256 C CA . ALA A 1 159 ? -39.605 -1.649 18.771 1.00 58.19 159 ALA A CA 1
ATOM 1257 C C . ALA A 1 159 ? -40.247 -3.018 18.455 1.00 58.19 159 ALA A C 1
ATOM 1259 O O . ALA A 1 159 ? -39.874 -3.637 17.453 1.00 58.19 159 ALA A O 1
ATOM 1260 N N . LEU A 1 160 ? -41.173 -3.486 19.302 1.00 48.41 160 LEU A N 1
ATOM 1261 C CA . LEU A 1 160 ? -42.089 -4.604 19.029 1.00 48.41 160 LEU A CA 1
ATOM 1262 C C . LEU A 1 160 ? -43.403 -4.079 18.440 1.00 48.41 160 LEU A C 1
ATOM 1264 O O . LEU A 1 160 ? -43.935 -4.767 17.541 1.00 48.41 160 LEU A O 1
#

Radius of gyration: 20.73 Å; chains: 1; bounding box: 66×24×53 Å